Protein AF-A0A550H2C5-F1 (afdb_monomer_lite)

Foldseek 3Di:
DPVLVVVLVVLVVVLVVVLVVQCVVQVPDPVCCVPSRCVVSVVSVVVSVVVNCCSVVDPPPDDD

pLDDT: mean 77.5, std 12.04, range [41.47, 90.25]

Radius of gyration: 15.66 Å; chains: 1; bounding box: 41×17×42 Å

Secondary structure (DSSP, 8-state):
--HHHHHHHHHHHHHHHHHHHHHHHHTT-HHHIIIIIHHHHHHHHHHHHHHHHHHHHS------

Sequence (64 aa):
MDYKASIVASCWLAVAVISSVYMWLFADKVGDVLFGVFLPVGLLVFVAFIVTIIVISKPELGKE

Structure (mmCIF, N/CA/C/O backbone):
data_AF-A0A550H2C5-F1
#
_entry.id   AF-A0A550H2C5-F1
#
loop_
_atom_site.group_PDB
_atom_site.id
_atom_site.type_symbol
_atom_site.label_atom_id
_atom_site.label_alt_id
_atom_site.label_comp_id
_atom_site.label_asym_id
_atom_site.label_entity_id
_atom_site.label_seq_id
_atom_site.pdbx_PDB_ins_code
_atom_site.Cartn_x
_atom_site.Cartn_y
_atom_site.Cartn_z
_atom_site.occupancy
_atom_site.B_iso_or_equiv
_atom_site.auth_seq_id
_atom_site.auth_comp_id
_atom_site.auth_asym_id
_atom_site.auth_atom_id
_atom_site.pdbx_PDB_model_num
ATOM 1 N N . MET A 1 1 ? -20.178 -12.261 13.150 1.00 52.75 1 MET A N 1
ATOM 2 C CA . MET A 1 1 ? -18.990 -12.029 12.305 1.00 52.75 1 MET A CA 1
ATOM 3 C C . MET A 1 1 ? -18.664 -10.559 12.405 1.00 52.75 1 MET A C 1
ATOM 5 O O . MET A 1 1 ? -19.502 -9.745 12.036 1.00 52.75 1 MET A O 1
ATOM 9 N N . ASP A 1 2 ? -17.520 -10.228 12.990 1.00 69.56 2 ASP A N 1
ATOM 10 C CA . ASP A 1 2 ? -17.083 -8.857 13.234 1.00 69.56 2 ASP A CA 1
ATOM 11 C C . ASP A 1 2 ? -17.003 -8.089 11.915 1.00 69.56 2 ASP A C 1
ATOM 13 O O . ASP A 1 2 ? -16.079 -8.257 11.121 1.00 69.56 2 ASP A O 1
ATOM 17 N N . TYR A 1 3 ? -18.003 -7.248 11.659 1.00 78.31 3 TYR A N 1
ATOM 18 C CA . TYR A 1 3 ? -18.096 -6.392 10.475 1.00 78.31 3 TYR A CA 1
ATOM 19 C C . TYR A 1 3 ? -16.796 -5.598 10.246 1.00 78.31 3 TYR A C 1
ATOM 21 O O . TYR A 1 3 ? -16.366 -5.418 9.109 1.00 78.31 3 TYR A O 1
ATOM 29 N N . LYS A 1 4 ? -16.107 -5.221 11.333 1.00 77.75 4 LYS A N 1
ATOM 30 C CA . LYS A 1 4 ? -14.774 -4.605 11.320 1.00 77.75 4 LYS A CA 1
ATOM 31 C C . LYS A 1 4 ? -13.723 -5.479 10.639 1.00 77.75 4 LYS A C 1
ATOM 33 O O . LYS A 1 4 ? -12.978 -4.986 9.798 1.00 77.75 4 LYS A O 1
ATOM 38 N N . ALA A 1 5 ? -13.686 -6.771 10.961 1.00 81.56 5 ALA A N 1
ATOM 39 C CA . ALA A 1 5 ? -12.752 -7.716 10.359 1.00 81.56 5 ALA A CA 1
ATOM 40 C C . ALA A 1 5 ? -13.031 -7.898 8.860 1.00 81.56 5 ALA A C 1
ATOM 42 O O . ALA A 1 5 ? -12.093 -7.938 8.070 1.00 81.56 5 ALA A O 1
ATOM 43 N N . SER A 1 6 ? -14.306 -7.919 8.451 1.00 83.81 6 SER A N 1
ATOM 44 C CA . SER A 1 6 ? -14.678 -7.990 7.030 1.00 83.81 6 SER A CA 1
ATOM 45 C C . SER A 1 6 ? -14.243 -6.745 6.250 1.00 83.81 6 SER A C 1
ATOM 47 O O . SER A 1 6 ? -13.758 -6.865 5.125 1.00 83.81 6 SER A O 1
ATOM 49 N N . ILE A 1 7 ? -14.385 -5.553 6.841 1.00 85.44 7 ILE A N 1
ATOM 50 C CA . ILE A 1 7 ? -13.949 -4.289 6.230 1.00 85.44 7 ILE A CA 1
ATOM 51 C C . ILE A 1 7 ? -12.428 -4.289 6.054 1.00 85.44 7 ILE A C 1
ATOM 53 O O . ILE A 1 7 ? -11.939 -4.047 4.951 1.00 85.44 7 ILE A O 1
ATOM 57 N N . VAL A 1 8 ? -11.681 -4.633 7.106 1.00 88.06 8 VAL A N 1
ATOM 58 C CA . VAL A 1 8 ? -10.215 -4.711 7.054 1.00 88.06 8 VAL A CA 1
ATOM 59 C C . VAL A 1 8 ? -9.767 -5.752 6.024 1.00 88.06 8 VAL A C 1
ATOM 61 O O . VAL A 1 8 ? -8.950 -5.433 5.164 1.00 88.06 8 VAL A O 1
ATOM 64 N N . ALA A 1 9 ? -10.355 -6.950 6.026 1.00 87.25 9 ALA A N 1
ATOM 65 C CA . ALA A 1 9 ? -10.021 -8.001 5.066 1.00 87.25 9 ALA A CA 1
ATOM 66 C C . ALA A 1 9 ? -10.256 -7.562 3.611 1.00 87.25 9 ALA A C 1
ATOM 68 O O . ALA A 1 9 ? -9.386 -7.760 2.765 1.00 87.25 9 ALA A O 1
ATOM 69 N N . SER A 1 10 ? -11.389 -6.911 3.318 1.00 88.00 10 SER A N 1
ATOM 70 C CA . SER A 1 10 ? -11.678 -6.394 1.972 1.00 88.00 10 SER A CA 1
ATOM 71 C C . SER A 1 10 ? -10.702 -5.297 1.528 1.00 88.00 10 SER A C 1
ATOM 73 O O . SER A 1 10 ? -10.284 -5.276 0.371 1.00 88.00 10 SER A O 1
ATOM 75 N N . CYS A 1 11 ? -10.280 -4.426 2.450 1.00 88.88 11 CYS A N 1
ATOM 76 C CA . CYS A 1 11 ? -9.318 -3.361 2.177 1.00 88.88 11 CYS A CA 1
ATOM 77 C C . CYS A 1 11 ? -7.927 -3.928 1.859 1.00 88.88 11 CYS A C 1
ATOM 79 O O . CYS A 1 11 ? -7.316 -3.553 0.858 1.00 88.88 11 CYS A O 1
ATOM 81 N N . TRP A 1 12 ? -7.458 -4.891 2.655 1.00 87.81 12 TRP A N 1
ATOM 82 C CA . TRP A 1 12 ? -6.188 -5.578 2.415 1.00 87.81 12 TRP A CA 1
ATOM 83 C C . TRP A 1 12 ? -6.195 -6.388 1.116 1.00 87.81 12 TRP A C 1
ATOM 85 O O . TRP A 1 12 ? -5.202 -6.386 0.388 1.00 87.81 12 TRP A O 1
ATOM 95 N N . LEU A 1 13 ? -7.322 -7.021 0.782 1.00 89.38 13 LEU A N 1
ATOM 96 C CA . LEU A 1 13 ? -7.484 -7.734 -0.482 1.00 89.38 13 LEU A CA 1
ATOM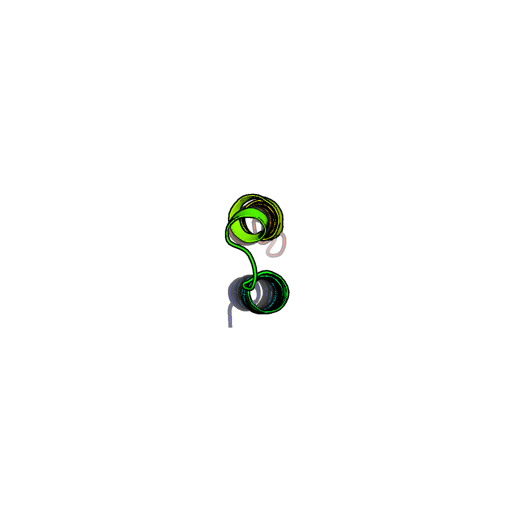 97 C C . LEU A 1 13 ? -7.402 -6.779 -1.682 1.00 89.38 13 LEU A C 1
ATOM 99 O O . LEU A 1 13 ? -6.700 -7.076 -2.645 1.00 89.38 13 LEU A O 1
ATOM 103 N N . ALA A 1 14 ? -8.038 -5.606 -1.610 1.00 88.62 14 ALA A N 1
ATOM 104 C CA . ALA A 1 14 ? -7.928 -4.588 -2.655 1.00 88.62 14 ALA A CA 1
ATOM 105 C C . ALA A 1 14 ? -6.479 -4.100 -2.838 1.00 88.62 14 ALA A C 1
ATOM 107 O O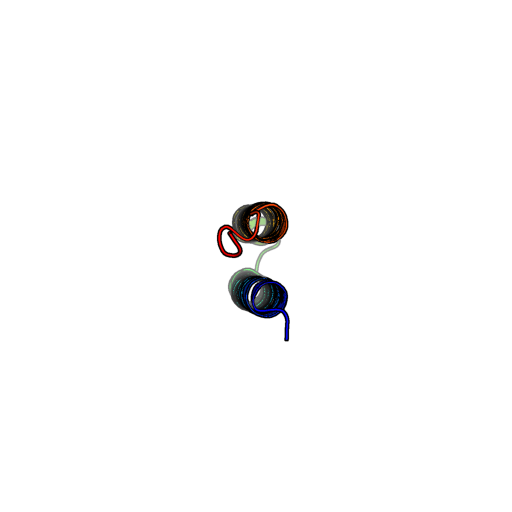 . ALA A 1 14 ? -6.000 -4.013 -3.969 1.00 88.62 14 ALA A O 1
ATOM 108 N N . VAL A 1 15 ? -5.751 -3.850 -1.743 1.00 89.81 15 VAL A N 1
ATOM 109 C CA . VAL A 1 15 ? -4.331 -3.462 -1.807 1.00 89.81 15 VAL A CA 1
ATOM 110 C C . VAL A 1 15 ? -3.475 -4.551 -2.448 1.00 89.81 15 VAL A C 1
ATOM 112 O O . VAL A 1 15 ? -2.638 -4.238 -3.294 1.00 89.81 15 VAL A O 1
ATOM 115 N N . ALA A 1 16 ? -3.700 -5.821 -2.104 1.00 87.94 16 ALA A N 1
ATOM 116 C CA . ALA A 1 16 ? -2.971 -6.939 -2.696 1.00 87.94 16 ALA A CA 1
ATOM 117 C C . ALA A 1 16 ? -3.186 -7.028 -4.217 1.00 87.94 16 ALA A C 1
ATOM 119 O O . ALA A 1 16 ? -2.224 -7.197 -4.965 1.00 87.94 16 ALA A O 1
ATOM 120 N N . VAL A 1 17 ? -4.427 -6.850 -4.682 1.00 89.31 17 VAL A N 1
ATOM 121 C CA . VAL A 1 17 ? -4.760 -6.872 -6.115 1.00 89.31 17 VAL A CA 1
ATOM 122 C C . VAL A 1 17 ? -4.108 -5.701 -6.853 1.00 89.31 17 VAL A C 1
ATOM 124 O O . VAL A 1 17 ? -3.444 -5.916 -7.865 1.00 89.31 17 VAL A O 1
ATOM 127 N N . ILE A 1 18 ? -4.234 -4.473 -6.338 1.00 86.25 18 ILE A N 1
ATOM 128 C CA . ILE A 1 18 ? -3.649 -3.281 -6.977 1.00 86.25 18 ILE A CA 1
ATOM 129 C C . ILE A 1 18 ? -2.119 -3.392 -7.025 1.00 86.25 18 ILE A C 1
ATOM 131 O O . ILE A 1 18 ? -1.511 -3.103 -8.056 1.00 86.25 18 ILE A O 1
ATOM 135 N N . SER A 1 19 ? -1.501 -3.869 -5.941 1.00 83.56 19 SER A N 1
ATOM 136 C CA . SER A 1 19 ? -0.058 -4.113 -5.867 1.00 83.56 19 SER A CA 1
ATOM 137 C C . SER A 1 19 ? 0.404 -5.163 -6.882 1.00 83.56 19 SER A C 1
ATOM 139 O O . SER A 1 19 ? 1.389 -4.952 -7.590 1.00 83.56 19 SER A O 1
ATOM 141 N N . SER A 1 20 ? -0.344 -6.262 -7.022 1.00 82.38 20 SER A N 1
ATOM 142 C CA . SER A 1 20 ? -0.039 -7.320 -7.989 1.00 82.38 20 SER A CA 1
ATOM 143 C C . SER A 1 20 ? -0.074 -6.814 -9.435 1.00 82.38 20 SER A C 1
ATOM 145 O O . SER A 1 20 ? 0.834 -7.124 -10.205 1.00 82.38 20 SER A O 1
ATOM 147 N N . VAL A 1 21 ? -1.062 -5.987 -9.793 1.00 83.69 21 VAL A N 1
ATOM 148 C CA . VAL A 1 21 ? -1.156 -5.373 -11.131 1.00 83.69 21 VAL A CA 1
ATOM 149 C C . VAL A 1 21 ? 0.001 -4.402 -11.380 1.00 83.69 21 VAL A C 1
ATOM 151 O O . VAL A 1 21 ? 0.578 -4.401 -12.466 1.00 83.69 21 VAL A O 1
ATOM 154 N N . TYR A 1 22 ? 0.382 -3.611 -10.373 1.00 78.62 22 TYR A N 1
ATOM 155 C CA . TYR A 1 22 ? 1.516 -2.690 -10.475 1.00 78.62 22 TYR A CA 1
ATOM 156 C C . TYR A 1 22 ? 2.843 -3.422 -10.682 1.00 78.62 22 TYR A C 1
ATOM 158 O O . TYR A 1 22 ? 3.628 -3.033 -11.544 1.00 78.62 22 TYR A O 1
ATOM 166 N N . MET A 1 23 ? 3.080 -4.509 -9.943 1.00 74.94 23 MET A N 1
ATOM 167 C CA . MET A 1 23 ? 4.257 -5.348 -10.168 1.00 74.94 23 MET A CA 1
ATOM 168 C C . MET A 1 23 ? 4.251 -5.955 -11.570 1.00 74.94 23 MET A C 1
ATOM 170 O O . MET A 1 23 ? 5.282 -5.946 -12.228 1.00 74.94 23 MET A O 1
ATOM 174 N N . TRP A 1 24 ? 3.103 -6.426 -12.055 1.00 77.12 24 TRP A N 1
ATOM 175 C CA . TRP A 1 24 ? 3.001 -7.019 -13.388 1.00 77.12 24 TRP A CA 1
ATOM 176 C C . TRP A 1 24 ? 3.310 -6.021 -14.514 1.00 77.12 24 TRP A C 1
ATOM 178 O O . TRP A 1 24 ? 4.006 -6.365 -15.464 1.00 77.12 24 TRP A O 1
ATOM 188 N N . LEU A 1 25 ? 2.814 -4.784 -14.413 1.00 72.56 25 LEU A N 1
ATOM 189 C CA . LEU A 1 25 ? 2.997 -3.759 -15.448 1.00 72.56 25 LEU A CA 1
ATOM 190 C C . LEU A 1 25 ? 4.414 -3.170 -15.487 1.00 72.56 25 LEU A C 1
ATOM 192 O O . LEU A 1 25 ? 4.868 -2.769 -16.554 1.00 72.56 25 LEU A O 1
ATOM 196 N N . PHE A 1 26 ? 5.104 -3.105 -14.346 1.00 67.62 26 PHE A N 1
ATOM 197 C CA . PHE A 1 26 ? 6.384 -2.395 -14.215 1.00 67.62 26 PHE A CA 1
ATOM 198 C C . PHE A 1 26 ? 7.591 -3.310 -13.941 1.00 67.62 26 PHE A C 1
ATOM 200 O O . PHE A 1 26 ? 8.706 -2.814 -13.780 1.00 67.62 26 PHE A O 1
ATOM 207 N N . ALA A 1 27 ? 7.417 -4.638 -13.929 1.00 64.25 27 ALA A N 1
ATOM 208 C CA . ALA A 1 27 ? 8.506 -5.598 -13.693 1.00 64.25 27 ALA A CA 1
ATOM 209 C C . ALA A 1 27 ? 9.585 -5.645 -14.796 1.00 64.25 27 ALA A C 1
ATOM 211 O O . ALA A 1 27 ? 10.617 -6.282 -14.600 1.00 64.25 27 ALA A O 1
ATOM 212 N N . ASP A 1 28 ? 9.381 -4.980 -15.936 1.00 66.31 28 ASP A N 1
ATOM 213 C CA . ASP A 1 28 ? 10.271 -5.081 -17.100 1.00 66.31 28 ASP A CA 1
ATOM 214 C C . ASP A 1 28 ? 11.599 -4.312 -16.925 1.00 66.31 28 ASP A C 1
ATOM 216 O O . ASP A 1 28 ? 12.626 -4.680 -17.498 1.00 66.31 28 ASP A O 1
ATOM 220 N N . LYS A 1 29 ? 11.627 -3.254 -16.096 1.00 72.19 29 LYS A N 1
ATOM 221 C CA . LYS A 1 29 ? 12.845 -2.474 -15.813 1.00 72.19 29 LYS A CA 1
ATOM 222 C C . LYS A 1 29 ? 13.052 -2.235 -14.322 1.00 72.19 29 LYS A C 1
ATOM 224 O O . LYS A 1 29 ? 12.240 -1.613 -13.652 1.00 72.19 29 LYS A O 1
ATOM 229 N N . VAL A 1 30 ? 14.229 -2.620 -13.821 1.00 63.78 30 VAL A N 1
ATOM 230 C CA . VAL A 1 30 ? 14.635 -2.463 -12.407 1.00 63.78 30 VAL A CA 1
ATOM 231 C C . VAL A 1 30 ? 14.558 -1.004 -11.922 1.00 63.78 30 VAL A C 1
ATOM 233 O O . VAL A 1 30 ? 14.238 -0.756 -10.761 1.00 63.78 30 VAL A O 1
ATOM 236 N N . GLY A 1 31 ? 14.796 -0.031 -12.812 1.00 61.78 31 GLY A N 1
ATOM 237 C CA . GLY A 1 31 ? 14.652 1.398 -12.504 1.00 61.78 31 GLY A CA 1
ATOM 238 C C . GLY A 1 31 ? 13.201 1.842 -12.276 1.00 61.78 31 GLY A C 1
ATOM 239 O O . GLY A 1 31 ? 12.951 2.666 -11.399 1.00 61.78 31 GLY A O 1
ATOM 240 N N . ASP A 1 32 ? 12.243 1.246 -12.993 1.00 61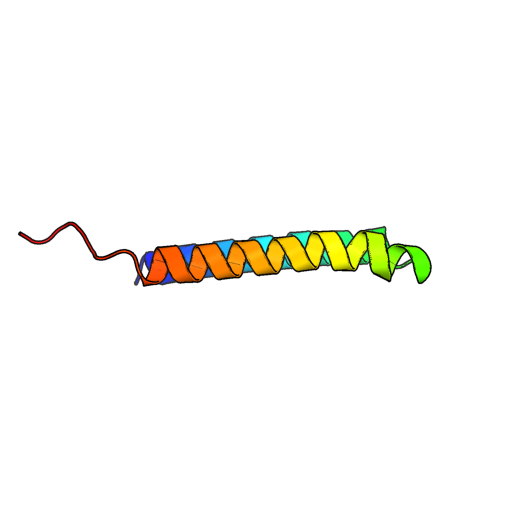.28 32 ASP A N 1
ATOM 241 C CA . ASP A 1 32 ? 10.810 1.511 -12.820 1.00 61.28 32 ASP A CA 1
ATOM 242 C C . ASP A 1 32 ? 10.238 0.814 -11.578 1.00 61.28 32 ASP A C 1
ATOM 244 O O . ASP A 1 32 ? 9.279 1.293 -10.984 1.00 61.28 32 ASP A O 1
ATOM 248 N N . VAL A 1 33 ? 10.854 -0.268 -11.099 1.00 67.50 33 VAL A N 1
ATOM 249 C CA . VAL A 1 33 ? 10.408 -0.958 -9.876 1.00 67.50 33 VAL A CA 1
ATOM 250 C C . VAL A 1 33 ? 10.602 -0.085 -8.624 1.00 67.50 33 VAL A C 1
ATOM 252 O O . VAL A 1 33 ? 9.717 -0.010 -7.768 1.00 67.50 33 VAL A O 1
ATOM 255 N N . LEU A 1 34 ? 11.729 0.625 -8.515 1.00 64.69 34 LEU A N 1
ATOM 256 C CA . LEU A 1 34 ? 12.062 1.434 -7.332 1.00 64.69 34 LEU A CA 1
ATOM 257 C C . LEU A 1 34 ? 11.211 2.704 -7.182 1.00 64.69 34 LEU A C 1
ATOM 259 O O . LEU A 1 34 ? 10.937 3.108 -6.058 1.00 64.69 34 LEU A O 1
ATOM 263 N N . PHE A 1 35 ? 10.777 3.326 -8.280 1.00 64.94 35 PHE A N 1
ATOM 264 C CA . PHE A 1 35 ? 9.952 4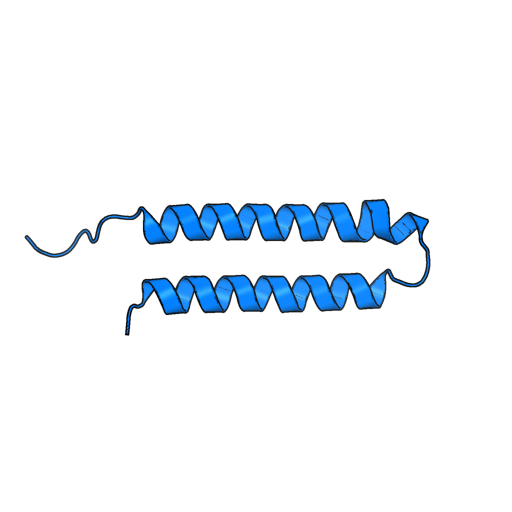.544 -8.231 1.00 64.94 35 PHE A CA 1
ATOM 265 C C . PHE A 1 35 ? 8.500 4.308 -8.664 1.00 64.94 35 PHE A C 1
ATOM 267 O O . PHE A 1 35 ? 7.584 4.873 -8.068 1.00 64.94 35 PHE A O 1
ATOM 274 N N . GLY A 1 36 ? 8.277 3.450 -9.659 1.00 65.88 36 GLY A N 1
ATOM 275 C CA . GLY A 1 36 ? 6.966 3.135 -10.225 1.00 65.88 36 GLY A CA 1
ATOM 276 C C . GLY A 1 36 ? 6.180 2.070 -9.462 1.00 65.88 36 GLY A C 1
ATOM 277 O O . GLY A 1 36 ? 4.960 2.057 -9.572 1.00 65.88 36 GLY A O 1
ATOM 278 N N . VAL A 1 37 ? 6.824 1.222 -8.647 1.00 70.69 37 VAL A N 1
ATOM 279 C CA . VAL A 1 37 ? 6.131 0.219 -7.808 1.00 70.69 37 VAL A CA 1
ATOM 280 C C . VAL A 1 37 ? 6.265 0.547 -6.325 1.00 70.69 37 VAL A C 1
ATOM 282 O O . VAL A 1 37 ? 5.259 0.604 -5.624 1.00 70.69 37 VAL A O 1
ATOM 285 N N . PHE A 1 38 ? 7.476 0.815 -5.831 1.00 77.44 38 PHE A N 1
ATOM 286 C CA . PHE A 1 38 ? 7.707 0.989 -4.391 1.00 77.44 38 PHE A CA 1
ATOM 287 C C . PHE A 1 38 ? 6.937 2.174 -3.791 1.00 77.44 38 PHE A C 1
ATOM 289 O O . PHE A 1 38 ? 6.349 2.048 -2.719 1.00 77.44 38 PHE A O 1
ATOM 296 N N . LEU A 1 39 ? 6.903 3.312 -4.487 1.00 81.00 39 LEU A N 1
ATOM 297 C CA . LEU A 1 39 ? 6.227 4.520 -4.015 1.00 81.00 39 LEU A CA 1
ATOM 298 C C . LEU A 1 39 ? 4.689 4.364 -4.003 1.00 81.00 39 LEU A C 1
ATOM 300 O O . LEU A 1 39 ? 4.098 4.576 -2.943 1.00 81.00 39 LEU A O 1
ATOM 304 N N . PRO A 1 40 ? 4.017 3.938 -5.094 1.00 80.69 40 PRO A N 1
ATOM 305 C CA . PRO A 1 40 ? 2.566 3.735 -5.074 1.00 80.69 40 PRO A CA 1
ATOM 306 C C . PRO A 1 40 ? 2.122 2.552 -4.203 1.00 80.69 40 PRO A C 1
ATOM 308 O O . PRO A 1 40 ? 1.145 2.682 -3.465 1.00 80.69 40 PRO A O 1
ATOM 311 N N . VAL A 1 41 ? 2.841 1.422 -4.217 1.00 85.12 41 VAL A N 1
ATOM 312 C CA . VAL A 1 41 ? 2.507 0.265 -3.365 1.00 85.12 41 VAL A CA 1
ATOM 313 C C . VAL A 1 41 ? 2.769 0.578 -1.893 1.00 85.12 41 VAL A C 1
ATOM 315 O O . VAL A 1 41 ? 1.928 0.279 -1.047 1.00 85.12 41 VAL A O 1
ATOM 318 N N . GLY A 1 42 ? 3.889 1.228 -1.573 1.00 83.50 42 GLY A N 1
ATOM 319 C CA . GLY A 1 42 ? 4.205 1.656 -0.211 1.00 83.50 42 GLY A CA 1
ATOM 320 C C . GLY A 1 42 ? 3.161 2.623 0.350 1.00 83.50 42 GLY A C 1
ATOM 321 O O . GLY A 1 42 ? 2.707 2.442 1.481 1.00 83.50 42 GLY A O 1
ATOM 322 N N . LEU A 1 43 ? 2.708 3.593 -0.454 1.00 86.81 43 LEU A N 1
ATOM 323 C CA . LEU A 1 43 ? 1.634 4.512 -0.069 1.00 86.81 43 LEU A CA 1
ATOM 324 C C . LEU A 1 43 ? 0.307 3.769 0.160 1.00 86.81 43 LEU A C 1
ATOM 326 O O . LEU A 1 43 ? -0.374 4.028 1.150 1.00 86.81 43 LEU A O 1
ATOM 330 N N . LEU A 1 44 ? -0.047 2.817 -0.711 1.00 87.75 44 LEU A N 1
ATOM 331 C CA . LEU A 1 44 ? -1.255 1.996 -0.564 1.00 87.75 44 LEU A CA 1
ATOM 332 C C . LEU A 1 44 ? -1.254 1.190 0.738 1.00 87.75 44 LEU A C 1
ATOM 334 O O . LEU A 1 44 ? -2.252 1.181 1.459 1.00 87.75 44 LEU A O 1
ATOM 338 N N . VAL A 1 45 ? -0.131 0.548 1.063 1.00 88.88 45 VAL A N 1
ATOM 339 C CA . VAL A 1 45 ? 0.021 -0.209 2.314 1.00 88.88 45 VAL A CA 1
ATOM 340 C C . VAL A 1 45 ? -0.065 0.722 3.522 1.00 88.88 45 VAL A C 1
ATOM 342 O O . VAL A 1 45 ? -0.743 0.395 4.496 1.00 88.88 45 VAL A O 1
ATOM 345 N N . PHE A 1 46 ? 0.553 1.903 3.456 1.00 89.75 46 PHE A N 1
ATOM 346 C CA . PHE A 1 46 ? 0.477 2.895 4.528 1.00 89.75 46 PHE A CA 1
ATOM 347 C C . PHE A 1 46 ? -0.962 3.374 4.775 1.00 89.75 46 PHE A C 1
ATOM 349 O O . PHE A 1 46 ? -1.414 3.431 5.919 1.00 89.75 46 PHE A O 1
ATOM 356 N N . VAL A 1 47 ? -1.721 3.644 3.709 1.00 89.75 47 VAL A N 1
ATOM 357 C CA . VAL A 1 47 ? -3.139 4.014 3.812 1.00 89.75 47 VAL A CA 1
ATOM 358 C C . VAL A 1 47 ? -3.962 2.868 4.403 1.00 89.75 47 VAL A C 1
ATOM 360 O O . VAL A 1 47 ? -4.734 3.103 5.331 1.00 89.75 47 VAL A O 1
ATOM 363 N N . ALA A 1 48 ? -3.783 1.629 3.940 1.00 88.56 48 ALA A N 1
ATOM 364 C CA . ALA A 1 48 ? -4.495 0.476 4.498 1.00 88.56 48 ALA A CA 1
ATOM 365 C C . ALA A 1 48 ? -4.165 0.235 5.977 1.00 88.56 48 ALA A C 1
ATOM 367 O O . ALA A 1 48 ? -5.053 -0.118 6.759 1.00 88.56 48 ALA A O 1
ATOM 368 N N . PHE A 1 49 ? -2.922 0.489 6.389 1.00 89.88 49 PHE A N 1
ATOM 369 C CA . PHE A 1 49 ? -2.529 0.456 7.792 1.00 89.88 49 PHE A CA 1
ATOM 370 C C . PHE A 1 49 ? -3.288 1.509 8.610 1.00 89.88 49 PHE A C 1
ATOM 372 O O . PHE A 1 49 ? -3.917 1.164 9.610 1.00 89.88 49 PHE A O 1
ATOM 379 N N . ILE A 1 50 ? -3.330 2.766 8.153 1.00 90.25 50 ILE A N 1
ATOM 380 C CA . ILE A 1 50 ? -4.100 3.831 8.817 1.00 90.25 50 ILE A CA 1
ATOM 381 C C . ILE A 1 50 ? -5.588 3.474 8.900 1.00 90.25 50 ILE A C 1
ATOM 383 O O . ILE A 1 50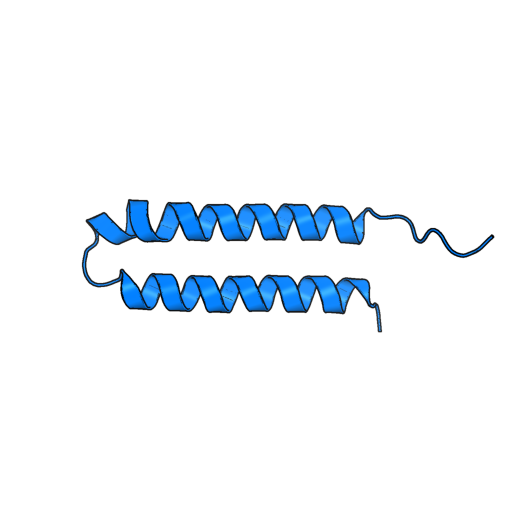 ? -6.182 3.585 9.970 1.00 90.25 50 ILE A O 1
ATOM 387 N N . VAL A 1 51 ? -6.191 2.999 7.806 1.00 88.00 51 VAL A N 1
ATOM 388 C CA . VAL A 1 51 ? -7.601 2.575 7.780 1.00 88.00 51 VAL A CA 1
ATOM 389 C C . VAL A 1 51 ? -7.850 1.460 8.793 1.00 88.00 51 VAL A C 1
ATOM 391 O O . VAL A 1 51 ? -8.838 1.507 9.524 1.00 88.00 51 VAL A O 1
ATOM 394 N N . THR A 1 52 ? -6.936 0.494 8.896 1.00 87.94 52 THR A N 1
ATOM 395 C CA . THR A 1 52 ? -7.018 -0.595 9.876 1.00 87.94 52 THR A CA 1
ATOM 396 C C . THR A 1 52 ? -7.010 -0.048 11.305 1.00 87.94 52 THR A C 1
ATOM 398 O O . THR A 1 52 ? -7.888 -0.394 12.096 1.00 87.94 52 THR A O 1
ATOM 401 N N . ILE A 1 53 ? -6.090 0.868 11.626 1.00 87.88 53 ILE A N 1
ATOM 402 C CA . ILE A 1 53 ? -6.023 1.507 12.947 1.00 87.88 53 ILE A CA 1
ATOM 403 C C . ILE A 1 53 ? -7.295 2.310 13.243 1.00 87.88 53 ILE A C 1
ATOM 405 O O . ILE A 1 53 ? -7.840 2.182 14.338 1.00 87.88 53 ILE A O 1
ATOM 409 N N . ILE A 1 54 ? -7.817 3.079 12.283 1.00 86.38 54 ILE A N 1
ATOM 410 C CA . ILE A 1 54 ? -9.057 3.855 12.446 1.00 86.38 54 ILE A CA 1
ATOM 411 C C . ILE A 1 54 ? -10.254 2.932 12.702 1.00 86.38 54 ILE A C 1
ATOM 413 O O . ILE A 1 54 ? -11.020 3.163 13.634 1.00 86.38 54 ILE A O 1
ATOM 417 N N . VAL A 1 55 ? -10.427 1.879 11.899 1.00 84.00 55 VAL A N 1
ATOM 418 C CA . VAL A 1 55 ? -11.570 0.955 12.002 1.00 84.00 55 VAL A CA 1
ATOM 419 C C . VAL A 1 55 ? -11.541 0.171 13.318 1.00 84.00 55 VAL A C 1
ATOM 421 O O . VAL A 1 55 ? -12.583 -0.003 13.961 1.00 84.00 55 VAL A O 1
ATOM 424 N N . ILE A 1 56 ? -10.356 -0.265 13.750 1.00 83.06 56 ILE A N 1
ATOM 425 C CA . ILE A 1 56 ? -10.175 -0.965 15.027 1.00 83.06 56 ILE A CA 1
ATOM 426 C C . ILE A 1 56 ? -10.418 -0.010 16.199 1.00 83.06 56 ILE A C 1
ATOM 428 O O . ILE A 1 56 ? -11.193 -0.345 17.093 1.00 83.06 56 ILE A O 1
ATOM 432 N N . SER A 1 57 ? -9.835 1.192 16.159 1.00 80.69 57 SER A N 1
ATOM 433 C CA . SER A 1 57 ? -9.903 2.175 17.253 1.00 80.69 57 SER A CA 1
ATOM 434 C C . SER A 1 57 ? -11.256 2.868 17.374 1.00 80.69 57 SER A C 1
ATOM 436 O O . SER A 1 57 ? -11.524 3.490 18.396 1.00 80.69 57 SER A O 1
ATOM 438 N N . LYS A 1 58 ? -12.117 2.794 16.352 1.00 74.88 58 LYS A N 1
ATOM 439 C CA . LYS A 1 58 ? -13.440 3.419 16.381 1.00 74.88 58 LYS A CA 1
ATOM 440 C C . LYS A 1 58 ? -14.311 2.740 17.452 1.00 74.88 58 LYS A C 1
ATOM 442 O O . LYS A 1 58 ? -14.675 1.577 17.250 1.00 74.88 58 LYS A O 1
ATOM 447 N N . PRO A 1 59 ? -14.655 3.413 18.565 1.00 61.34 59 PRO A N 1
ATOM 448 C CA . PRO A 1 59 ? -15.542 2.833 19.566 1.00 61.34 59 PRO A CA 1
ATOM 449 C C . PRO A 1 59 ? -16.905 2.554 18.927 1.00 61.34 59 PRO A C 1
ATOM 451 O O . PRO A 1 59 ? -17.355 3.305 18.056 1.00 61.34 59 PRO A O 1
ATOM 454 N N . GLU A 1 60 ? -17.539 1.446 19.313 1.00 62.16 60 GLU A N 1
ATOM 455 C CA . GLU A 1 60 ? -18.907 1.135 18.895 1.00 62.16 60 GLU A CA 1
ATOM 456 C C . GLU A 1 60 ? -19.850 2.171 19.517 1.00 62.16 60 GLU A C 1
ATOM 458 O O . GLU A 1 60 ? -20.325 2.012 20.637 1.00 62.16 60 GLU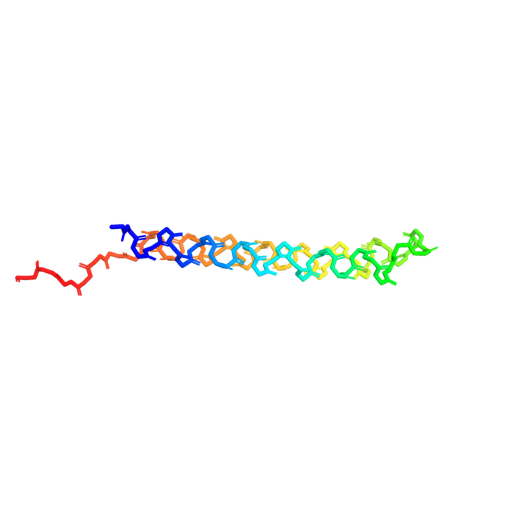 A O 1
ATOM 463 N N . LEU A 1 61 ? -20.082 3.279 18.813 1.00 56.59 61 LEU A N 1
ATOM 464 C CA . LEU A 1 61 ? -21.048 4.298 19.209 1.00 56.59 61 LEU A CA 1
ATOM 465 C C . LEU A 1 61 ? -22.458 3.763 18.933 1.00 56.59 61 LEU A C 1
ATOM 467 O O . LEU A 1 61 ? -23.075 4.084 17.920 1.00 56.59 61 LEU A O 1
ATOM 471 N N . GLY A 1 62 ? -22.911 2.848 19.788 1.00 54.56 62 GLY A N 1
ATOM 472 C CA . GLY A 1 62 ? -24.207 2.202 19.631 1.00 54.56 62 GLY A CA 1
ATOM 473 C C . GLY A 1 62 ? -24.472 1.072 20.616 1.00 54.56 62 GLY A C 1
ATOM 474 O O . GLY A 1 62 ? -24.764 -0.031 20.164 1.00 54.56 62 GLY A O 1
ATOM 475 N N . LYS A 1 63 ? -24.368 1.347 21.923 1.00 47.44 63 LYS A N 1
ATOM 476 C CA . LYS A 1 63 ? -25.188 0.754 23.001 1.00 47.44 63 LYS A CA 1
ATOM 477 C C . LYS A 1 63 ? -25.173 1.718 24.197 1.00 47.44 63 LYS A C 1
ATOM 479 O O . LYS A 1 63 ? -24.396 1.527 25.129 1.00 47.44 63 LYS A O 1
ATOM 484 N N . GLU A 1 64 ? -25.963 2.786 24.099 1.00 41.47 64 GLU A N 1
ATOM 485 C CA . GLU A 1 64 ? -26.592 3.387 25.287 1.00 41.47 64 GLU A CA 1
ATOM 486 C C . GLU A 1 64 ? -27.800 2.533 25.686 1.00 41.47 64 GLU A C 1
ATOM 488 O O . GLU A 1 64 ? -28.437 1.969 24.760 1.00 41.47 64 GLU A O 1
#